Protein AF-A0A834B3U3-F1 (afdb_monomer_lite)

Radius of gyration: 19.27 Å; chains: 1; bounding box: 48×58×44 Å

pLDDT: mean 83.81, std 16.9, range [41.19, 97.19]

InterPro domains:
  IPR007671 Selenoprotein P, N-terminal [PF04592] (1-107)
  IPR037941 Selenoprotein P [PTHR10105] (2-107)

Structure (mmCIF, N/CA/C/O backbone):
data_AF-A0A834B3U3-F1
#
_entry.id   AF-A0A834B3U3-F1
#
loop_
_atom_site.group_PDB
_atom_site.id
_atom_site.type_symbol
_atom_site.label_atom_id
_atom_site.label_alt_id
_atom_site.label_comp_id
_atom_site.label_asym_id
_atom_site.label_entity_id
_atom_site.label_seq_id
_atom_site.pdbx_PDB_ins_code
_atom_site.Cartn_x
_atom_site.Cartn_y
_atom_site.Cartn_z
_atom_site.occupancy
_atom_site.B_iso_or_equiv
_atom_site.auth_seq_id
_atom_site.auth_comp_id
_atom_site.auth_asym_id
_atom_site.auth_atom_id
_atom_site.pdbx_PDB_model_num
ATOM 1 N N . MET A 1 1 ? 8.770 10.170 1.870 1.00 62.50 1 MET A N 1
ATOM 2 C CA . MET A 1 1 ? 8.503 8.974 1.032 1.00 62.50 1 MET A CA 1
ATOM 3 C C . MET A 1 1 ? 7.339 8.248 1.679 1.00 62.50 1 MET A C 1
ATOM 5 O O . MET A 1 1 ? 7.385 8.120 2.890 1.00 62.50 1 MET A O 1
ATOM 9 N N . GLN A 1 2 ? 6.315 7.813 0.942 1.00 81.75 2 GLN A N 1
ATOM 10 C CA . GLN A 1 2 ? 5.124 7.214 1.569 1.00 81.75 2 GLN A CA 1
ATOM 11 C C . GLN A 1 2 ? 5.405 5.884 2.281 1.00 81.75 2 GLN A C 1
ATOM 13 O O . GLN A 1 2 ? 4.831 5.627 3.329 1.00 81.75 2 GLN A O 1
ATOM 18 N N . ALA A 1 3 ? 6.353 5.094 1.766 1.00 80.94 3 ALA A N 1
ATOM 19 C CA . ALA A 1 3 ? 6.735 3.790 2.315 1.00 80.94 3 ALA A CA 1
ATOM 20 C C . ALA A 1 3 ? 7.013 3.788 3.833 1.00 80.94 3 ALA A C 1
ATOM 22 O O . ALA A 1 3 ? 6.624 2.845 4.511 1.00 80.94 3 ALA A O 1
ATOM 23 N N . SER A 1 4 ? 7.627 4.849 4.373 1.00 84.50 4 SER A N 1
ATOM 24 C CA . SER A 1 4 ? 7.912 4.953 5.812 1.00 84.50 4 SER A CA 1
ATOM 25 C C . SER A 1 4 ? 6.673 5.268 6.651 1.00 84.50 4 SER A C 1
ATOM 27 O O . SER A 1 4 ? 6.589 4.835 7.789 1.00 84.50 4 SER A O 1
ATOM 29 N N . SER A 1 5 ? 5.703 5.992 6.089 1.00 91.62 5 SER A N 1
ATOM 30 C CA . SER A 1 5 ? 4.458 6.365 6.778 1.00 91.62 5 SER A CA 1
ATOM 31 C C . SER A 1 5 ? 3.419 5.241 6.793 1.00 91.62 5 SER A C 1
ATOM 33 O O . SER A 1 5 ? 2.389 5.364 7.450 1.00 91.62 5 SER A O 1
ATOM 35 N N . LEU A 1 6 ? 3.659 4.149 6.060 1.00 93.50 6 LEU A N 1
ATOM 36 C CA . LEU A 1 6 ? 2.742 3.012 6.018 1.00 93.50 6 LEU A CA 1
ATOM 37 C C . LEU A 1 6 ? 2.701 2.266 7.359 1.00 93.50 6 LEU A C 1
ATOM 39 O O . LEU A 1 6 ? 1.638 1.808 7.771 1.00 93.50 6 LEU A O 1
ATOM 43 N N . GLU A 1 7 ? 3.833 2.201 8.063 1.00 94.00 7 GLU A N 1
ATOM 44 C CA . GLU A 1 7 ? 3.882 1.619 9.407 1.00 94.00 7 GLU A CA 1
ATOM 45 C C . GLU A 1 7 ? 3.104 2.464 10.415 1.00 94.00 7 GLU A C 1
ATOM 47 O O . GLU A 1 7 ? 2.357 1.917 11.223 1.00 94.00 7 GLU A O 1
ATOM 52 N N . ASP A 1 8 ? 3.211 3.793 10.327 1.00 94.44 8 ASP A N 1
ATOM 53 C CA . ASP A 1 8 ? 2.443 4.701 11.184 1.00 94.44 8 ASP A CA 1
ATOM 54 C C . ASP A 1 8 ? 0.934 4.464 11.014 1.00 94.44 8 ASP A C 1
ATOM 56 O O . ASP A 1 8 ? 0.199 4.397 12.001 1.00 94.44 8 ASP A O 1
ATOM 60 N N . LEU A 1 9 ? 0.474 4.276 9.768 1.00 95.69 9 LEU A N 1
ATOM 61 C CA . LEU A 1 9 ? -0.918 3.935 9.468 1.00 95.69 9 LEU A CA 1
ATOM 62 C C . LEU A 1 9 ? -1.311 2.564 10.043 1.00 95.69 9 LEU A C 1
ATOM 64 O O . LEU A 1 9 ? -2.369 2.457 10.663 1.00 95.69 9 LEU A O 1
ATOM 68 N N . ARG A 1 10 ? -0.472 1.533 9.868 1.00 95.62 10 ARG A N 1
ATOM 69 C CA . ARG A 1 10 ? -0.715 0.183 10.408 1.00 95.62 10 ARG A CA 1
ATOM 70 C C . ARG A 1 10 ? -0.876 0.217 11.928 1.00 95.62 10 ARG A C 1
ATOM 72 O O . ARG A 1 10 ? -1.883 -0.253 12.451 1.00 95.62 10 ARG A O 1
ATOM 79 N N . VAL A 1 11 ? 0.090 0.817 12.625 1.00 95.44 11 VAL A N 1
ATOM 80 C CA . VAL A 1 11 ? 0.093 0.934 14.092 1.00 95.44 11 VAL A CA 1
ATOM 81 C C . VAL A 1 11 ? -1.099 1.753 14.581 1.00 95.44 11 VAL A C 1
ATOM 83 O O . VAL A 1 11 ? -1.689 1.431 15.612 1.00 95.44 11 VAL A O 1
ATOM 86 N N . LYS A 1 12 ? -1.469 2.817 13.860 1.00 96.12 12 LYS A N 1
ATOM 87 C CA . LYS A 1 12 ? -2.651 3.620 14.187 1.00 96.12 12 LYS A CA 1
ATOM 88 C C . LYS A 1 12 ? -3.935 2.791 14.106 1.00 96.12 12 LYS A C 1
ATOM 90 O O . LYS A 1 12 ? -4.699 2.789 15.065 1.00 96.12 12 LYS A O 1
ATOM 95 N N . LEU A 1 13 ? -4.153 2.082 12.999 1.00 96.56 13 LEU A N 1
ATOM 96 C CA . LEU A 1 13 ? -5.343 1.250 12.797 1.00 96.56 13 LEU A CA 1
ATOM 97 C C . LEU A 1 13 ? -5.443 0.136 13.849 1.00 96.56 13 LEU A C 1
ATOM 99 O O . LEU A 1 13 ? -6.508 -0.060 14.432 1.00 96.56 13 LEU A O 1
ATOM 103 N N . GLU A 1 14 ? -4.325 -0.518 14.164 1.00 95.62 14 GLU A N 1
ATOM 104 C CA . GLU A 1 14 ? -4.255 -1.554 15.199 1.00 95.62 14 GLU A CA 1
ATOM 105 C C . GLU A 1 14 ? -4.653 -1.012 16.584 1.00 95.62 14 GLU A C 1
ATOM 107 O O . GLU A 1 14 ? -5.481 -1.612 17.272 1.00 95.62 14 GLU A O 1
ATOM 112 N N . LYS A 1 15 ? -4.152 0.172 16.967 1.00 96.62 15 LYS A N 1
ATOM 113 C CA . LYS A 1 15 ? -4.526 0.851 18.226 1.00 96.62 15 LYS A CA 1
ATOM 114 C C . LYS A 1 15 ? -6.003 1.236 18.298 1.00 96.62 15 LYS A C 1
ATOM 116 O O . LYS A 1 15 ? -6.555 1.322 19.390 1.00 96.62 15 LYS A O 1
ATOM 121 N N . GLU A 1 16 ? -6.629 1.488 17.155 1.00 96.31 16 GLU A N 1
ATOM 122 C CA . GLU A 1 16 ? -8.049 1.829 17.049 1.00 96.31 16 GLU A CA 1
ATOM 123 C C . GLU A 1 16 ? -8.961 0.589 16.957 1.00 96.31 16 GLU A C 1
ATOM 125 O O . GLU A 1 16 ? -10.176 0.732 16.832 1.00 96.31 16 GLU A O 1
ATOM 130 N N . GLY A 1 17 ? -8.403 -0.625 17.042 1.00 95.31 17 GLY A N 1
ATOM 131 C CA . GLY A 1 17 ? -9.159 -1.883 17.031 1.00 95.31 17 GLY A CA 1
ATOM 132 C C . GLY A 1 17 ? -9.387 -2.485 15.641 1.00 95.31 17 GLY A C 1
ATOM 133 O O . GLY A 1 17 ? -10.064 -3.508 15.522 1.00 95.31 17 GLY A O 1
ATOM 134 N N . PHE A 1 18 ? -8.802 -1.905 14.589 1.00 94.19 18 PHE A N 1
ATOM 135 C CA . PHE A 1 18 ? -8.798 -2.471 13.238 1.00 94.19 18 PHE A CA 1
ATOM 136 C C . PHE A 1 18 ? -7.665 -3.499 13.112 1.00 94.19 18 PHE A C 1
ATOM 138 O O . PHE A 1 18 ? -6.603 -3.231 12.551 1.00 94.19 18 PHE A O 1
ATOM 145 N N . ALA A 1 19 ? -7.881 -4.676 13.698 1.00 91.19 19 ALA A N 1
ATOM 146 C CA . ALA A 1 19 ? -6.922 -5.778 13.696 1.00 91.19 19 ALA A CA 1
ATOM 147 C C . ALA A 1 19 ? -7.029 -6.643 12.424 1.00 91.19 19 ALA A C 1
ATOM 149 O O . ALA A 1 19 ? -7.972 -6.524 11.649 1.00 91.19 19 ALA A O 1
ATOM 150 N N . ASN A 1 20 ? -6.076 -7.558 12.222 1.00 91.94 20 ASN A N 1
ATOM 151 C CA . ASN A 1 20 ? -6.082 -8.545 11.127 1.00 91.94 20 ASN A CA 1
ATOM 152 C C . ASN A 1 20 ? -6.083 -7.955 9.703 1.00 91.94 20 ASN A C 1
ATOM 154 O O . ASN A 1 20 ? -6.503 -8.615 8.752 1.00 91.94 20 ASN A O 1
ATOM 158 N N . ILE A 1 21 ? -5.586 -6.730 9.534 1.00 95.06 21 ILE A N 1
ATOM 159 C CA . ILE A 1 21 ? -5.351 -6.140 8.215 1.00 95.06 21 ILE A CA 1
ATOM 160 C C . ILE A 1 21 ? -3.963 -6.566 7.734 1.00 95.06 21 ILE A C 1
ATOM 162 O O . ILE A 1 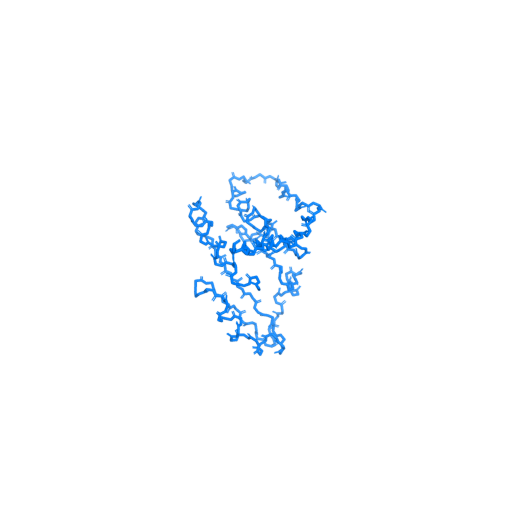21 ? -2.965 -6.367 8.425 1.00 95.06 21 ILE A O 1
ATOM 166 N N . SER A 1 22 ? -3.903 -7.148 6.536 1.00 95.69 22 SER A N 1
ATOM 167 C CA . SER A 1 22 ? -2.644 -7.522 5.886 1.00 95.69 22 SER A CA 1
ATOM 168 C C . SER A 1 22 ? -2.190 -6.424 4.929 1.00 95.69 22 SER A C 1
ATOM 170 O O . SER A 1 22 ? -2.990 -5.889 4.164 1.00 95.69 22 SER A O 1
ATOM 172 N N . TYR A 1 23 ? -0.896 -6.113 4.949 1.00 96.44 23 TYR A N 1
ATOM 173 C CA . TYR A 1 23 ? -0.283 -5.097 4.095 1.00 96.44 23 TYR A CA 1
ATOM 174 C C . TYR A 1 23 ? 0.771 -5.750 3.210 1.00 96.44 23 TYR A C 1
ATOM 176 O O . TYR A 1 23 ? 1.492 -6.637 3.656 1.00 96.44 23 TYR A O 1
ATOM 184 N N . VAL A 1 24 ? 0.894 -5.293 1.967 1.00 96.38 24 VAL A N 1
ATOM 185 C CA . VAL A 1 24 ? 1.979 -5.695 1.069 1.00 96.38 24 VAL A CA 1
ATOM 186 C C . VAL A 1 24 ? 2.384 -4.516 0.198 1.00 96.38 24 VAL A C 1
ATOM 188 O O . VAL A 1 24 ? 1.538 -3.792 -0.324 1.00 96.38 24 VAL A O 1
ATOM 191 N N . VAL A 1 25 ? 3.690 -4.315 0.042 1.00 96.56 25 VAL A N 1
ATOM 192 C CA . VAL A 1 25 ? 4.245 -3.345 -0.907 1.00 96.56 25 VAL A CA 1
ATOM 193 C C . VAL A 1 25 ? 4.740 -4.106 -2.126 1.00 96.56 25 VAL A C 1
ATOM 195 O O . VAL A 1 25 ? 5.635 -4.936 -2.006 1.00 96.56 25 VAL A O 1
ATOM 198 N N . VAL A 1 26 ? 4.197 -3.814 -3.306 1.00 96.56 26 VAL A N 1
ATOM 199 C CA . VAL A 1 26 ? 4.608 -4.464 -4.558 1.00 96.56 26 VAL A CA 1
ATOM 200 C C . VAL A 1 26 ? 5.615 -3.579 -5.294 1.00 96.56 26 VAL A C 1
ATOM 202 O O . VAL A 1 26 ? 5.289 -2.495 -5.766 1.00 96.56 26 VAL A O 1
ATOM 205 N N . ASN A 1 27 ? 6.865 -4.015 -5.419 1.00 96.69 27 ASN A N 1
ATOM 206 C CA . ASN A 1 27 ? 7.848 -3.317 -6.242 1.00 96.69 27 ASN A CA 1
ATOM 207 C C . ASN A 1 27 ? 7.693 -3.731 -7.713 1.00 96.69 27 ASN A C 1
ATOM 209 O O . ASN A 1 27 ? 7.503 -4.908 -8.025 1.00 96.69 27 ASN A O 1
ATOM 213 N N . HIS A 1 28 ? 7.764 -2.761 -8.627 1.00 96.31 28 HIS A N 1
ATOM 214 C CA . HIS A 1 28 ? 7.611 -3.006 -10.067 1.00 96.31 28 HIS A CA 1
ATOM 215 C C . HIS A 1 28 ? 8.764 -3.868 -10.619 1.00 96.31 28 HIS A C 1
ATOM 217 O O . HIS A 1 28 ? 9.878 -3.846 -10.080 1.00 96.31 28 HIS A O 1
ATOM 223 N N . GLN A 1 29 ? 8.494 -4.631 -11.683 1.00 95.81 29 GLN A N 1
ATOM 224 C CA . GLN A 1 29 ? 9.448 -5.574 -12.285 1.00 95.81 29 GLN A CA 1
ATOM 225 C C . GLN A 1 29 ? 10.571 -4.921 -13.100 1.00 95.81 29 GLN A C 1
ATOM 227 O O . GLN A 1 29 ? 11.570 -5.568 -13.403 1.00 95.81 29 GLN A O 1
ATOM 232 N N . GLY A 1 30 ? 10.440 -3.641 -13.450 1.00 95.25 30 GLY A N 1
ATOM 233 C CA . GLY A 1 30 ? 11.403 -2.940 -14.292 1.00 95.25 30 GLY A CA 1
ATOM 234 C C . GLY A 1 30 ? 12.779 -2.749 -13.627 1.00 95.25 30 GLY A C 1
ATOM 235 O O . GLY A 1 30 ? 12.857 -2.553 -12.404 1.00 95.25 30 GLY A O 1
ATOM 236 N N . PRO A 1 31 ? 13.877 -2.694 -14.410 1.00 95.44 31 PRO A N 1
ATOM 237 C CA . PRO A 1 31 ? 15.235 -2.492 -13.889 1.00 95.44 31 PRO A CA 1
ATOM 238 C C . PRO A 1 31 ? 15.409 -1.277 -12.949 1.00 95.44 31 PRO A C 1
ATOM 240 O O . PRO A 1 31 ? 16.080 -1.403 -11.913 1.00 95.44 31 PRO A O 1
ATOM 243 N N . PRO A 1 32 ? 14.779 -0.107 -13.207 1.00 94.31 32 PRO A N 1
ATOM 244 C CA . PRO A 1 32 ? 14.874 1.044 -12.303 1.00 94.31 32 PRO A CA 1
ATOM 245 C C . PRO A 1 32 ? 14.280 0.795 -10.910 1.00 94.31 32 PRO A C 1
ATOM 247 O O . PRO A 1 32 ? 14.721 1.403 -9.935 1.00 94.31 32 PRO A O 1
ATOM 250 N N . SER A 1 33 ? 13.275 -0.074 -10.814 1.00 94.56 33 SER A N 1
ATOM 251 C CA . SER A 1 33 ? 12.591 -0.410 -9.563 1.00 94.56 33 SER A CA 1
ATOM 252 C C . SER A 1 33 ? 13.348 -1.499 -8.808 1.00 94.56 33 SER A C 1
ATOM 254 O O . SER A 1 33 ? 13.604 -1.348 -7.610 1.00 94.56 33 SER A O 1
ATOM 256 N N . ARG A 1 34 ? 13.809 -2.539 -9.517 1.00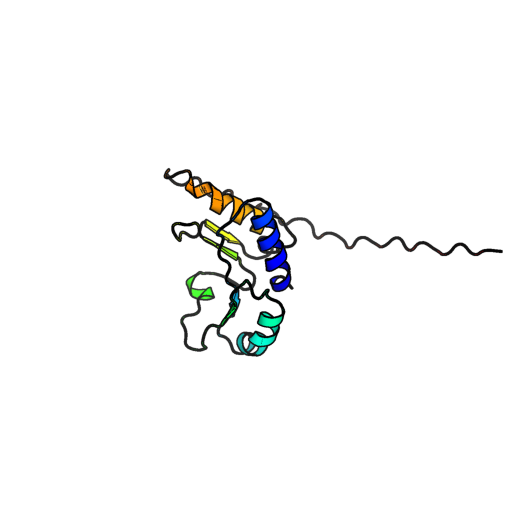 95.75 34 ARG A N 1
ATOM 257 C CA . ARG A 1 34 ? 14.629 -3.633 -8.963 1.00 95.75 34 ARG A CA 1
ATOM 258 C C . ARG A 1 34 ? 15.938 -3.132 -8.357 1.00 95.75 34 ARG A C 1
ATOM 260 O O . ARG A 1 34 ? 16.261 -3.470 -7.221 1.00 95.75 34 ARG A O 1
ATOM 267 N N . SER A 1 35 ? 16.649 -2.243 -9.054 1.00 96.44 35 SER A N 1
ATOM 268 C CA . SER A 1 35 ? 17.894 -1.635 -8.545 1.00 96.44 35 SER A CA 1
ATOM 269 C C . SER A 1 35 ? 17.708 -0.836 -7.244 1.00 96.44 35 SER A C 1
ATOM 271 O O . SER A 1 35 ? 18.656 -0.666 -6.478 1.00 96.44 35 SER A O 1
ATOM 273 N N . LYS A 1 36 ? 16.482 -0.383 -6.944 1.00 95.25 36 LYS A N 1
ATOM 274 C CA . LYS A 1 36 ? 16.135 0.363 -5.722 1.00 95.25 36 LYS A CA 1
ATOM 275 C C . LYS A 1 36 ? 15.518 -0.508 -4.628 1.00 95.25 36 LYS A C 1
ATOM 277 O O . LYS A 1 36 ? 15.232 0.018 -3.552 1.00 95.25 36 LYS A O 1
ATOM 282 N N . TYR A 1 37 ? 15.352 -1.814 -4.846 1.00 95.75 37 TYR A N 1
ATOM 283 C CA . TYR A 1 37 ? 14.691 -2.721 -3.901 1.00 95.75 37 TYR A CA 1
ATOM 284 C C . TYR A 1 37 ? 15.284 -2.651 -2.489 1.00 95.75 37 TYR A C 1
ATOM 286 O O . TYR A 1 37 ? 14.552 -2.488 -1.517 1.00 95.75 37 TYR A O 1
ATOM 294 N N . VAL A 1 38 ? 16.615 -2.672 -2.363 1.00 95.56 38 VAL A N 1
ATOM 295 C CA . VAL A 1 38 ? 17.293 -2.583 -1.057 1.00 95.56 38 VAL A CA 1
ATOM 296 C C . VAL A 1 38 ? 16.956 -1.273 -0.338 1.00 95.56 38 VAL A C 1
ATOM 298 O O . VAL A 1 38 ? 16.746 -1.260 0.873 1.00 95.56 38 VAL A O 1
ATOM 301 N N . GLN A 1 39 ? 16.877 -0.161 -1.072 1.00 94.69 39 GLN A N 1
ATOM 302 C CA . GLN A 1 39 ? 16.517 1.139 -0.500 1.00 94.69 39 GLN A CA 1
ATOM 303 C C . GLN A 1 39 ? 15.038 1.203 -0.111 1.00 94.69 39 GLN A C 1
ATOM 305 O O . GLN A 1 39 ? 14.710 1.822 0.900 1.00 94.69 39 GLN A O 1
ATOM 310 N N . LEU A 1 40 ? 14.157 0.581 -0.899 1.00 94.56 40 LEU A N 1
ATOM 311 C CA . LEU A 1 40 ? 12.737 0.456 -0.580 1.00 94.56 40 LEU A CA 1
ATOM 312 C C . LEU A 1 40 ? 12.549 -0.374 0.693 1.00 94.56 40 LEU A C 1
ATOM 314 O O . LEU A 1 40 ? 11.916 0.102 1.630 1.00 94.56 40 LEU A O 1
ATOM 318 N N . LYS A 1 41 ? 13.173 -1.554 0.767 1.00 94.88 41 LYS A N 1
ATOM 319 C CA . LYS A 1 41 ? 13.089 -2.458 1.919 1.00 94.88 41 LYS A CA 1
ATOM 320 C C . LYS A 1 41 ? 13.581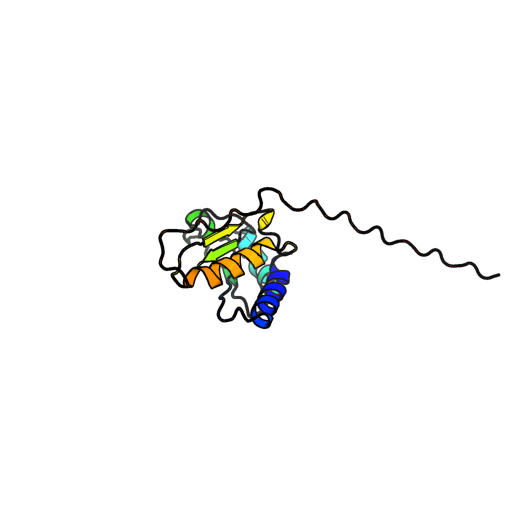 -1.804 3.212 1.00 94.88 41 LYS A C 1
ATOM 322 O O . LYS A 1 41 ? 12.947 -1.970 4.237 1.00 94.88 41 LYS A O 1
ATOM 327 N N . LYS A 1 42 ? 14.641 -0.987 3.160 1.00 94.31 42 LYS A N 1
ATOM 328 C CA . LYS A 1 42 ? 15.121 -0.205 4.321 1.00 94.31 42 LYS A CA 1
ATOM 329 C C . LYS A 1 42 ? 14.143 0.875 4.807 1.00 94.31 42 LYS A C 1
ATOM 331 O O . LYS A 1 42 ? 14.309 1.376 5.912 1.00 94.31 42 LYS A O 1
ATOM 336 N N . LYS A 1 43 ? 13.196 1.304 3.967 1.00 93.25 43 LYS A N 1
ATOM 337 C CA . LYS A 1 43 ? 12.206 2.345 4.298 1.00 93.25 43 LYS A CA 1
ATOM 338 C C . LYS A 1 43 ? 10.865 1.775 4.744 1.00 93.25 43 LYS A C 1
ATOM 340 O O . LYS A 1 43 ? 10.065 2.533 5.280 1.00 93.25 43 LYS A O 1
ATOM 345 N N . VAL A 1 44 ? 10.610 0.502 4.469 1.00 94.56 44 VAL A N 1
ATOM 346 C CA . VAL A 1 44 ? 9.397 -0.207 4.875 1.00 94.56 44 VAL A CA 1
ATOM 347 C C . VAL A 1 44 ? 9.697 -0.942 6.182 1.00 94.56 44 VAL A C 1
ATOM 349 O O . VAL A 1 44 ? 10.799 -1.452 6.364 1.00 94.56 44 VAL A O 1
ATOM 352 N N . SER A 1 45 ? 8.735 -0.959 7.103 1.00 93.50 45 SER A N 1
ATOM 353 C CA . SER A 1 45 ? 8.846 -1.718 8.355 1.00 93.50 45 SER A CA 1
ATOM 354 C C . SER A 1 45 ? 8.979 -3.218 8.084 1.00 93.50 45 SER A C 1
ATOM 356 O O . SER A 1 45 ? 8.397 -3.728 7.129 1.00 93.50 45 SER A O 1
ATOM 358 N N . GLU A 1 46 ? 9.688 -3.945 8.948 1.00 92.75 46 GLU A N 1
ATOM 359 C CA . GLU A 1 46 ? 9.833 -5.406 8.846 1.00 92.75 46 GLU A CA 1
ATOM 360 C C . GLU A 1 46 ? 8.490 -6.147 8.959 1.00 92.75 46 GLU A C 1
ATOM 362 O O . GLU A 1 46 ? 8.354 -7.256 8.447 1.00 92.75 46 GLU A O 1
ATOM 367 N N . HIS A 1 47 ? 7.475 -5.509 9.554 1.00 92.50 47 HIS A N 1
ATOM 368 C CA . HIS A 1 47 ? 6.108 -6.030 9.645 1.00 92.50 47 HIS A CA 1
ATOM 369 C C . HIS A 1 47 ? 5.342 -5.996 8.316 1.00 92.50 47 HIS A C 1
ATOM 371 O O . HIS A 1 47 ? 4.252 -6.561 8.226 1.00 92.50 47 HIS A O 1
ATOM 377 N N . ILE A 1 48 ? 5.871 -5.315 7.294 1.00 95.81 48 ILE A N 1
ATOM 378 C CA . ILE A 1 48 ? 5.207 -5.158 6.003 1.00 95.81 48 ILE A CA 1
ATOM 379 C C . ILE A 1 48 ? 6.062 -5.824 4.919 1.00 95.81 48 ILE A C 1
ATOM 381 O O . ILE A 1 48 ? 7.137 -5.319 4.579 1.00 95.81 48 ILE A O 1
ATOM 385 N N . PRO A 1 49 ? 5.604 -6.942 4.330 1.00 96.44 49 PRO A N 1
ATOM 386 C CA . PRO A 1 49 ? 6.331 -7.593 3.256 1.00 96.44 49 PRO A CA 1
ATOM 387 C C . PRO A 1 49 ? 6.457 -6.675 2.035 1.00 96.44 49 PRO A C 1
ATOM 389 O O . PRO A 1 49 ? 5.495 -6.049 1.583 1.00 96.44 49 PRO A O 1
ATOM 392 N N . VAL A 1 50 ? 7.664 -6.644 1.470 1.00 96.94 50 VAL A N 1
ATOM 393 C CA . VAL A 1 50 ? 7.954 -5.998 0.188 1.00 96.94 50 VAL A CA 1
ATOM 394 C C . VAL A 1 50 ? 8.136 -7.088 -0.857 1.00 96.94 50 VAL A C 1
ATOM 396 O O . VAL A 1 50 ? 9.140 -7.799 -0.860 1.00 96.94 50 VAL A O 1
ATOM 399 N N . TYR A 1 51 ? 7.159 -7.220 -1.743 1.00 96.31 51 TYR A N 1
ATOM 400 C CA . TYR A 1 51 ? 7.172 -8.175 -2.836 1.00 96.31 51 TYR A CA 1
ATOM 401 C C . TYR A 1 51 ? 7.888 -7.585 -4.053 1.00 96.31 51 TYR A C 1
ATOM 403 O O . TYR A 1 51 ? 7.430 -6.603 -4.633 1.00 96.31 51 TYR A O 1
ATOM 411 N N . GLN A 1 52 ? 9.018 -8.168 -4.447 1.00 97.19 52 GLN A N 1
ATOM 412 C CA . GLN A 1 52 ? 9.721 -7.802 -5.674 1.00 97.19 52 GLN A CA 1
ATOM 413 C C . GLN A 1 52 ? 9.237 -8.678 -6.829 1.00 97.19 52 GLN A C 1
ATOM 415 O O . GLN A 1 52 ? 9.460 -9.882 -6.808 1.00 97.19 52 GLN A O 1
ATOM 420 N N . GLN A 1 53 ? 8.639 -8.072 -7.855 1.00 96.81 53 GLN A N 1
ATOM 421 C CA . GLN A 1 53 ? 8.296 -8.793 -9.082 1.00 96.81 53 GLN A CA 1
ATOM 422 C C . GLN A 1 53 ? 9.550 -9.133 -9.899 1.00 96.81 53 GLN A C 1
ATOM 424 O O . GLN A 1 53 ? 10.478 -8.312 -9.996 1.00 96.81 53 GLN A O 1
ATOM 429 N N . GLU A 1 54 ? 9.563 -10.324 -10.498 1.00 95.19 54 GLU A N 1
ATOM 430 C CA . GLU A 1 54 ? 10.606 -10.747 -11.436 1.00 95.19 54 GLU A CA 1
ATOM 431 C C . GLU A 1 54 ? 10.417 -10.130 -12.823 1.00 95.19 54 GLU A C 1
ATOM 433 O O . GLU A 1 54 ? 9.301 -9.842 -13.234 1.00 95.19 54 GLU A O 1
ATOM 438 N N . GLU A 1 55 ? 11.516 -9.923 -13.552 1.00 92.12 55 GLU A N 1
ATOM 439 C CA . GLU A 1 55 ? 11.535 -9.174 -14.822 1.00 92.12 55 GLU A CA 1
ATOM 440 C C . GLU A 1 55 ? 10.560 -9.726 -15.879 1.00 92.12 55 GLU A C 1
ATOM 442 O O . GLU A 1 55 ? 9.911 -8.955 -16.584 1.00 92.12 55 GLU A O 1
ATOM 447 N N . ASN A 1 56 ? 10.399 -11.052 -15.919 1.00 91.69 56 ASN A N 1
ATOM 448 C CA . ASN A 1 56 ? 9.540 -11.764 -16.871 1.00 91.69 56 ASN A CA 1
ATOM 449 C C . ASN A 1 56 ? 8.181 -12.177 -16.283 1.00 91.69 56 ASN A C 1
ATOM 451 O O . ASN A 1 56 ? 7.448 -12.950 -16.902 1.00 91.69 56 ASN A O 1
ATOM 455 N N . GLN A 1 57 ? 7.853 -11.724 -15.074 1.00 93.50 57 GLN A N 1
ATOM 456 C CA . GLN A 1 57 ? 6.555 -11.993 -14.473 1.00 93.50 57 GLN A CA 1
ATOM 457 C C . GLN A 1 57 ? 5.464 -11.146 -15.149 1.00 93.50 57 GLN A C 1
ATOM 459 O O . GLN A 1 57 ? 5.735 -10.107 -15.753 1.00 93.50 57 GLN A O 1
ATOM 464 N N . THR A 1 58 ? 4.210 -11.588 -15.051 1.00 93.94 58 THR A N 1
ATOM 465 C CA . THR A 1 58 ? 3.058 -10.729 -15.336 1.00 93.94 58 THR A CA 1
ATOM 466 C C . THR A 1 58 ? 3.076 -9.520 -14.405 1.00 93.94 58 THR A C 1
ATOM 468 O O . THR A 1 58 ? 3.042 -9.690 -13.185 1.00 93.94 58 THR A O 1
ATOM 471 N N . ASP A 1 59 ? 3.080 -8.318 -14.986 1.00 94.44 59 ASP A N 1
ATOM 472 C CA . ASP A 1 59 ? 3.088 -7.072 -14.224 1.00 94.44 59 ASP A CA 1
ATOM 473 C C . ASP A 1 59 ? 1.769 -6.893 -13.471 1.00 94.44 59 ASP A C 1
ATOM 475 O O . ASP A 1 59 ? 0.725 -6.579 -14.053 1.00 94.44 59 ASP A O 1
ATOM 479 N N . VAL A 1 60 ? 1.838 -7.074 -12.154 1.00 93.94 60 VAL A N 1
ATOM 480 C CA . VAL A 1 60 ? 0.725 -6.924 -11.213 1.00 93.94 60 VAL A CA 1
ATOM 481 C C . VAL A 1 60 ? 0.086 -5.542 -11.333 1.00 93.94 60 VAL A C 1
ATOM 483 O O . VAL A 1 60 ? -1.134 -5.430 -11.232 1.00 93.94 60 VAL A O 1
ATOM 486 N N . TRP A 1 61 ? 0.874 -4.493 -11.584 1.00 94.94 61 TRP A N 1
ATOM 487 C CA . TRP A 1 61 ? 0.341 -3.136 -11.690 1.00 94.94 61 TRP A CA 1
ATOM 488 C C . TRP A 1 61 ? -0.520 -2.974 -12.940 1.00 94.94 61 TRP A C 1
ATOM 490 O O . TRP A 1 61 ? -1.644 -2.488 -12.850 1.00 94.94 61 TRP A O 1
ATOM 500 N N . THR A 1 62 ? -0.050 -3.481 -14.079 1.00 93.94 62 THR A N 1
ATOM 501 C CA . THR A 1 62 ? -0.833 -3.498 -15.320 1.00 93.94 62 THR A CA 1
ATOM 502 C C . THR A 1 62 ? -2.087 -4.370 -15.184 1.00 93.94 62 THR A C 1
ATOM 504 O O . THR A 1 62 ? -3.172 -3.941 -15.573 1.00 93.94 62 THR A O 1
ATOM 507 N N . LEU A 1 63 ? -1.960 -5.563 -14.590 1.00 94.56 63 LEU A N 1
ATOM 508 C CA . LEU A 1 63 ? -3.071 -6.504 -14.395 1.00 94.56 63 LEU A CA 1
ATOM 509 C C . LEU A 1 63 ? -4.202 -5.914 -13.541 1.00 94.56 63 LEU A C 1
ATOM 511 O O . LEU A 1 63 ? -5.375 -6.151 -13.816 1.00 94.56 63 LEU A O 1
ATOM 515 N N . LEU A 1 64 ? -3.848 -5.160 -12.502 1.00 93.75 64 LEU A N 1
ATOM 516 C CA . LEU A 1 64 ? -4.802 -4.566 -11.566 1.00 93.75 64 LEU A CA 1
ATOM 517 C C . LEU A 1 64 ? -5.185 -3.127 -11.935 1.00 93.75 64 LEU A C 1
ATOM 519 O O . LEU A 1 64 ? -5.821 -2.448 -11.131 1.00 93.75 64 LEU A O 1
ATOM 523 N N . HIS A 1 65 ? -4.794 -2.655 -13.126 1.00 93.56 65 HIS A N 1
ATOM 524 C CA . HIS A 1 65 ? -4.984 -1.273 -13.579 1.00 93.56 65 HIS A CA 1
ATOM 525 C C . HIS A 1 65 ? -4.461 -0.217 -12.585 1.00 93.56 65 HIS A C 1
ATOM 527 O O . HIS A 1 65 ? -4.995 0.888 -12.503 1.00 93.56 65 HIS A O 1
ATOM 533 N N . GLY A 1 66 ? -3.420 -0.556 -11.824 1.00 94.00 66 GLY A N 1
ATOM 534 C CA . GLY A 1 66 ? -2.800 0.309 -10.829 1.00 94.00 66 GLY A CA 1
ATOM 535 C C . GLY A 1 66 ? -1.597 1.080 -11.370 1.00 94.00 66 GLY A C 1
ATOM 536 O O . GLY A 1 66 ? -0.961 0.699 -12.354 1.00 94.00 66 GLY A O 1
ATOM 537 N N . SER A 1 67 ? -1.260 2.163 -10.680 1.00 93.88 67 SER A N 1
ATOM 538 C CA . SER A 1 67 ? -0.084 2.993 -10.924 1.00 93.88 67 SER A CA 1
ATOM 539 C C . SER A 1 67 ? 0.820 3.070 -9.689 1.00 93.88 67 SER A C 1
ATOM 541 O O . SER A 1 67 ? 0.510 2.577 -8.602 1.00 93.88 67 SER A O 1
ATOM 543 N N . LYS A 1 68 ? 1.986 3.698 -9.853 1.00 91.44 68 LYS A N 1
ATOM 544 C CA . LYS A 1 68 ? 2.919 3.949 -8.752 1.00 91.44 68 LYS A CA 1
ATOM 545 C C . LYS A 1 68 ? 2.243 4.800 -7.673 1.00 91.44 68 LYS A C 1
ATOM 547 O O . LYS A 1 68 ? 1.672 5.840 -7.975 1.00 91.44 68 LYS A O 1
ATOM 552 N N . ASP A 1 69 ? 2.456 4.408 -6.417 1.00 92.38 69 ASP A N 1
ATOM 553 C CA . ASP A 1 69 ? 1.880 5.039 -5.224 1.00 92.38 69 ASP A CA 1
ATOM 554 C C . ASP A 1 69 ? 0.355 4.861 -5.100 1.00 92.38 69 ASP A C 1
ATOM 556 O O . ASP A 1 69 ? -0.252 5.543 -4.280 1.00 92.38 69 ASP A O 1
ATOM 560 N N . ASP A 1 70 ? -0.271 3.957 -5.862 1.00 95.56 70 ASP A N 1
ATOM 561 C CA . ASP A 1 70 ? -1.683 3.619 -5.676 1.00 95.56 70 ASP A CA 1
ATOM 562 C C . ASP A 1 70 ? -1.888 2.658 -4.492 1.00 95.56 70 ASP A C 1
ATOM 564 O O . ASP A 1 70 ? -1.048 1.803 -4.199 1.00 95.56 70 ASP A O 1
ATOM 568 N N . PHE A 1 71 ? -3.051 2.756 -3.845 1.00 96.38 71 PHE A N 1
ATOM 569 C CA . PHE A 1 71 ? -3.543 1.768 -2.885 1.00 96.38 71 PHE A CA 1
ATOM 570 C C . PHE A 1 71 ? -4.698 0.983 -3.495 1.00 96.38 71 PHE A C 1
ATOM 572 O O . PHE A 1 71 ? -5.706 1.559 -3.906 1.00 96.38 71 PHE A O 1
ATOM 579 N N . LEU A 1 72 ? -4.558 -0.340 -3.497 1.00 96.38 72 LEU A N 1
ATOM 580 C CA . LEU A 1 72 ? -5.610 -1.290 -3.837 1.00 96.38 72 LEU A CA 1
ATOM 581 C C . LEU A 1 72 ? -6.061 -1.955 -2.536 1.00 96.38 72 LEU A C 1
ATOM 583 O O . LEU A 1 72 ? -5.295 -2.697 -1.920 1.00 96.38 72 LEU A O 1
ATOM 587 N N . ILE A 1 73 ? -7.269 -1.639 -2.081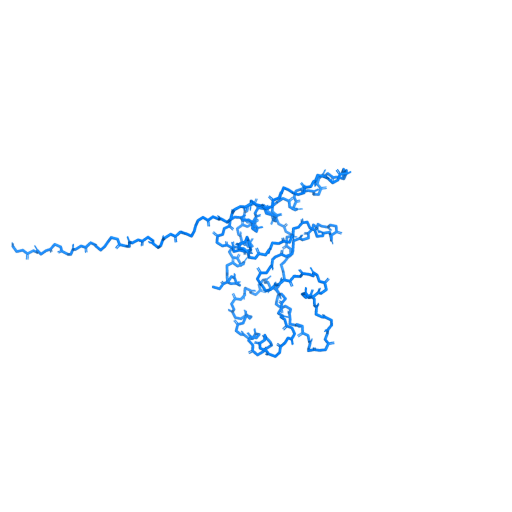 1.00 96.19 73 ILE A N 1
ATOM 588 C CA . ILE A 1 73 ? -7.800 -2.083 -0.789 1.00 96.19 73 ILE A CA 1
ATOM 589 C C . ILE A 1 73 ? -8.862 -3.142 -1.049 1.00 96.19 73 ILE A C 1
ATOM 591 O O . ILE A 1 73 ? -9.880 -2.869 -1.689 1.00 96.19 73 ILE A O 1
ATOM 595 N N . TYR A 1 74 ? -8.613 -4.337 -0.525 1.00 93.81 74 TYR A N 1
ATOM 596 C CA . TYR A 1 74 ? -9.491 -5.492 -0.649 1.00 93.81 74 TYR A CA 1
ATOM 597 C C . TYR A 1 74 ? -10.208 -5.766 0.675 1.00 93.81 74 TYR A C 1
ATOM 599 O O . TYR A 1 74 ? -9.637 -5.552 1.745 1.00 93.81 74 TYR A O 1
ATOM 607 N N . ASP A 1 75 ? -11.451 -6.240 0.606 1.00 92.06 75 ASP A N 1
ATOM 608 C CA . ASP A 1 75 ? -12.164 -6.755 1.779 1.00 92.06 75 ASP A CA 1
ATOM 609 C C . ASP A 1 75 ? -11.749 -8.200 2.118 1.00 92.06 75 ASP A C 1
ATOM 611 O O . ASP A 1 75 ? -10.956 -8.834 1.417 1.00 92.06 75 ASP A O 1
ATOM 615 N N . ARG A 1 76 ? -12.318 -8.758 3.194 1.00 89.25 76 ARG A N 1
ATOM 616 C CA . ARG A 1 76 ? -12.053 -10.141 3.635 1.00 89.25 76 ARG A CA 1
ATOM 617 C C . ARG A 1 76 ? -12.520 -11.211 2.636 1.00 89.25 76 ARG A C 1
ATOM 619 O O . ARG A 1 76 ? -12.048 -12.341 2.701 1.00 89.25 76 ARG A O 1
ATOM 626 N N . CYS A 1 77 ? -13.405 -10.866 1.700 1.00 88.44 77 CYS A N 1
ATOM 627 C CA . CYS A 1 77 ? -13.841 -11.746 0.613 1.00 88.44 77 CYS A CA 1
ATOM 628 C C . CYS A 1 77 ? -12.895 -11.691 -0.602 1.00 88.44 77 CYS A C 1
ATOM 630 O O . CYS A 1 77 ? -13.168 -12.346 -1.608 1.00 88.44 77 CYS A O 1
ATOM 632 N N . GLY A 1 78 ? -11.817 -10.899 -0.542 1.00 89.31 78 GLY A N 1
ATOM 633 C CA . GLY A 1 78 ? -10.874 -10.717 -1.644 1.00 89.31 78 GLY A CA 1
ATOM 634 C C . GLY A 1 78 ? -11.401 -9.816 -2.763 1.00 89.31 78 GLY A C 1
ATOM 635 O O . GLY A 1 78 ? -10.878 -9.855 -3.876 1.00 89.31 78 GLY A O 1
ATOM 636 N N . ARG A 1 79 ? -12.437 -9.006 -2.509 1.00 90.94 79 ARG A N 1
ATOM 637 C CA . ARG A 1 79 ? -12.997 -8.078 -3.504 1.00 90.94 79 ARG A CA 1
ATOM 638 C C . ARG A 1 79 ? -12.318 -6.721 -3.385 1.00 90.94 79 ARG A C 1
ATOM 640 O O . ARG A 1 79 ? -12.168 -6.208 -2.280 1.00 90.94 79 ARG A O 1
ATOM 647 N N . LEU A 1 80 ? -11.950 -6.119 -4.515 1.00 91.69 80 LEU A N 1
ATOM 648 C CA . LEU A 1 80 ? -11.414 -4.758 -4.548 1.00 91.69 80 LEU A CA 1
ATOM 649 C C . LEU A 1 80 ? -12.520 -3.760 -4.169 1.00 91.69 80 LEU A C 1
ATOM 651 O O . LEU A 1 80 ? -13.492 -3.607 -4.909 1.00 91.69 80 LEU A O 1
ATOM 655 N N . VAL A 1 81 ? -12.372 -3.088 -3.025 1.00 91.25 81 VAL A N 1
ATOM 656 C CA . VAL A 1 81 ? -13.331 -2.085 -2.525 1.00 91.25 81 VAL A CA 1
ATOM 657 C C . VAL A 1 81 ? -12.913 -0.682 -2.948 1.00 91.25 81 VAL A C 1
ATOM 659 O O . VAL A 1 81 ? -13.744 0.096 -3.414 1.00 91.25 81 VAL A O 1
ATOM 662 N N . TYR A 1 82 ? -11.620 -0.369 -2.821 1.00 93.69 82 TYR A N 1
ATOM 663 C CA . TYR A 1 82 ? -11.073 0.928 -3.208 1.00 93.69 82 TYR A CA 1
ATOM 664 C C . TYR A 1 82 ? -9.813 0.783 -4.049 1.00 93.69 82 TYR A C 1
ATOM 666 O O . TYR A 1 82 ? -8.915 0.006 -3.730 1.00 93.69 82 TYR A O 1
ATOM 674 N N . HIS A 1 83 ? -9.729 1.625 -5.073 1.00 94.81 83 HIS A N 1
ATOM 675 C CA . HIS A 1 83 ? -8.511 1.929 -5.810 1.00 94.81 83 HIS A CA 1
ATOM 676 C C . HIS A 1 83 ? -8.250 3.427 -5.664 1.00 94.81 83 HIS A C 1
ATOM 678 O O . HIS A 1 83 ? -9.003 4.255 -6.175 1.00 94.81 83 HIS A O 1
ATOM 684 N N . LEU A 1 84 ? -7.224 3.777 -4.893 1.00 94.88 84 LEU A N 1
ATOM 685 C CA . LEU A 1 84 ? -6.855 5.161 -4.622 1.00 94.88 84 LEU A CA 1
ATOM 686 C C . LEU A 1 84 ? -5.537 5.464 -5.314 1.00 94.88 84 LEU A C 1
ATOM 688 O O . LEU A 1 84 ? -4.499 4.974 -4.879 1.00 94.88 84 LEU A O 1
ATOM 692 N N . GLY A 1 85 ? -5.583 6.292 -6.351 1.00 94.06 85 GLY A N 1
ATOM 693 C CA . GLY A 1 85 ? -4.389 6.883 -6.940 1.00 94.06 85 GLY A CA 1
ATOM 694 C C . GLY A 1 85 ? -4.067 8.255 -6.364 1.00 94.06 85 GLY A C 1
ATOM 695 O O . GLY A 1 85 ? -4.813 8.818 -5.552 1.00 94.06 85 GLY A O 1
ATOM 696 N N . LEU A 1 86 ? -2.945 8.824 -6.798 1.00 91.75 86 LEU A N 1
ATOM 697 C CA . LEU A 1 86 ? -2.611 10.206 -6.466 1.00 91.75 86 LEU A CA 1
ATOM 698 C C . LEU A 1 86 ? -3.723 11.161 -6.944 1.00 91.75 86 LEU A C 1
ATOM 700 O O . LEU A 1 86 ? -4.269 10.975 -8.031 1.00 91.75 86 LEU A O 1
ATOM 704 N N . PRO A 1 87 ? -4.052 12.211 -6.167 1.00 92.62 87 PRO A N 1
ATOM 705 C CA . PRO A 1 87 ? -3.443 12.620 -4.891 1.00 92.62 87 PRO A CA 1
ATOM 706 C C . PRO A 1 87 ? -4.047 11.948 -3.641 1.00 92.62 87 PRO A C 1
ATOM 708 O O . PRO A 1 87 ? -3.592 12.214 -2.528 1.00 92.62 87 PRO A O 1
ATOM 711 N N . PHE A 1 88 ? -5.071 11.106 -3.787 1.00 92.50 88 PHE A N 1
ATOM 712 C CA . PHE A 1 88 ? -5.803 10.510 -2.661 1.00 92.50 88 PHE A CA 1
ATOM 713 C C . PHE A 1 88 ? -5.022 9.411 -1.943 1.00 92.50 88 PHE A C 1
ATOM 715 O O . PHE A 1 88 ? -5.256 9.164 -0.764 1.00 92.50 88 PHE A O 1
ATOM 722 N N . SER A 1 89 ? -4.050 8.804 -2.617 1.00 93.56 89 SER A N 1
ATOM 723 C CA . SER A 1 89 ? -3.138 7.837 -2.013 1.00 93.56 89 SER A CA 1
ATOM 724 C C . SER A 1 89 ? -2.105 8.442 -1.061 1.00 93.56 89 SER A C 1
ATOM 726 O O . SER A 1 89 ? -1.363 7.714 -0.410 1.00 93.56 89 SER A O 1
ATOM 728 N N . ILE A 1 90 ? -2.024 9.771 -0.939 1.00 92.81 90 ILE A N 1
ATOM 729 C CA . ILE A 1 90 ? -1.071 10.413 -0.032 1.00 92.81 90 ILE A CA 1
ATOM 730 C C . ILE A 1 90 ? -1.435 10.113 1.423 1.00 92.81 90 ILE A C 1
ATOM 732 O O . ILE A 1 90 ? -2.362 10.702 1.965 1.00 92.81 90 ILE A O 1
ATOM 736 N N . LEU A 1 91 ? -0.627 9.268 2.079 1.00 92.06 91 LEU A N 1
ATOM 737 C CA . LEU A 1 91 ? -0.768 8.873 3.493 1.00 92.06 91 LEU A CA 1
ATOM 738 C C . LEU A 1 91 ? -0.764 10.037 4.504 1.00 92.06 91 LEU A C 1
ATOM 740 O O . LEU A 1 91 ? -1.124 9.853 5.660 1.00 92.06 91 LEU A O 1
ATOM 744 N N . GLY A 1 92 ? -0.373 11.245 4.086 1.00 89.75 92 GLY A N 1
ATOM 745 C CA . GLY A 1 92 ? -0.538 12.464 4.888 1.00 89.75 92 GLY A CA 1
ATOM 746 C C . GLY A 1 92 ? -1.986 12.973 4.971 1.00 89.75 92 GLY A C 1
ATOM 747 O O . GLY A 1 92 ? -2.260 13.901 5.731 1.00 89.75 92 GLY A O 1
ATOM 748 N N . PHE A 1 93 ? -2.899 12.395 4.191 1.00 90.75 93 PHE A N 1
ATOM 749 C CA . PHE A 1 93 ? -4.327 12.699 4.167 1.00 90.75 93 PHE A CA 1
ATOM 750 C C . PHE A 1 93 ? -5.146 11.482 4.622 1.00 90.75 93 PHE A C 1
ATOM 752 O O . PHE A 1 93 ? -4.677 10.349 4.524 1.00 90.75 93 PHE A O 1
ATOM 759 N N . PRO A 1 94 ? -6.386 11.680 5.106 1.00 92.50 94 PRO A N 1
ATOM 760 C CA . PRO A 1 94 ? -7.139 10.615 5.767 1.00 92.50 94 PRO A CA 1
ATOM 761 C C . PRO A 1 94 ? -7.753 9.587 4.806 1.00 92.50 94 PRO A C 1
ATOM 763 O O . PRO A 1 94 ? -8.434 8.678 5.261 1.00 92.50 94 PRO A O 1
ATOM 766 N N . TYR A 1 95 ? -7.570 9.715 3.490 1.00 93.62 95 TYR A N 1
ATOM 767 C CA . TYR A 1 95 ? -8.356 8.955 2.513 1.00 93.62 95 TYR A CA 1
ATOM 768 C C . TYR A 1 95 ? -8.048 7.462 2.517 1.00 93.62 95 TYR A C 1
ATOM 770 O O . TYR A 1 95 ? -8.974 6.658 2.533 1.00 93.62 95 TYR A O 1
ATOM 778 N N . VAL A 1 96 ? -6.766 7.089 2.556 1.00 95.31 96 VAL A N 1
ATOM 779 C CA . VAL A 1 96 ? -6.357 5.678 2.635 1.00 95.31 96 VAL A CA 1
ATOM 780 C C . VAL A 1 96 ? -6.850 5.060 3.943 1.00 95.31 96 VAL A C 1
ATOM 782 O O . VAL A 1 96 ? -7.434 3.983 3.936 1.00 95.31 96 VAL A O 1
ATOM 785 N N . GLU A 1 97 ? -6.688 5.770 5.061 1.00 95.25 97 GLU A N 1
ATOM 786 C CA . GLU A 1 97 ? -7.176 5.328 6.369 1.00 95.25 97 GLU A CA 1
ATOM 787 C C . GLU A 1 97 ? -8.697 5.127 6.376 1.00 95.25 97 GLU A C 1
ATOM 789 O O . GLU A 1 97 ? -9.176 4.077 6.793 1.00 95.25 97 GLU A O 1
ATOM 794 N N . GLN A 1 98 ? -9.462 6.107 5.888 1.00 94.38 98 GLN A N 1
ATOM 795 C CA . GLN A 1 98 ? -10.920 6.022 5.809 1.00 94.38 98 GLN A CA 1
ATOM 796 C C . GLN A 1 98 ? -11.359 4.862 4.918 1.00 94.38 98 GLN A C 1
ATOM 798 O O . GLN A 1 98 ? -12.208 4.080 5.332 1.00 94.38 98 GLN A O 1
ATOM 803 N N . ALA A 1 99 ? -10.759 4.712 3.737 1.00 94.12 99 ALA A N 1
ATOM 804 C CA . ALA A 1 99 ? -11.068 3.625 2.815 1.00 94.12 99 ALA A CA 1
ATOM 805 C C . ALA A 1 99 ? -10.827 2.243 3.442 1.00 94.12 99 ALA A C 1
ATOM 807 O O . ALA A 1 99 ? -11.665 1.354 3.299 1.00 94.12 99 ALA A O 1
ATOM 808 N N . ILE A 1 100 ? -9.734 2.076 4.196 1.00 94.81 100 ILE A N 1
ATOM 809 C CA . ILE A 1 100 ? -9.469 0.841 4.947 1.00 94.81 100 ILE A CA 1
ATOM 810 C C . ILE A 1 100 ? -10.554 0.605 6.006 1.00 94.81 100 ILE A C 1
ATOM 812 O O . ILE A 1 100 ? -11.100 -0.494 6.079 1.00 94.81 100 ILE A O 1
ATOM 816 N N . LYS A 1 101 ? -10.913 1.627 6.795 1.00 93.44 101 LYS A N 1
ATOM 817 C CA . LYS A 1 101 ? -11.965 1.515 7.823 1.00 93.44 101 LYS A CA 1
ATOM 818 C C . LYS A 1 101 ? -13.325 1.154 7.220 1.00 93.44 101 LYS A C 1
ATOM 820 O O . LYS A 1 101 ? -14.018 0.293 7.752 1.00 93.44 101 LYS A O 1
ATOM 825 N N . PHE A 1 102 ? -13.689 1.763 6.091 1.00 90.75 102 PHE A N 1
ATOM 826 C CA . PHE A 1 102 ? -14.910 1.420 5.359 1.00 90.75 102 PHE A CA 1
ATOM 827 C C . PHE A 1 102 ? -14.876 -0.027 4.862 1.00 90.75 102 PHE A C 1
ATOM 829 O O . PHE A 1 102 ? -15.792 -0.788 5.163 1.00 90.75 102 PHE A O 1
ATOM 836 N N . ALA A 1 103 ? -13.800 -0.437 4.181 1.00 90.44 103 ALA A N 1
ATOM 837 C CA . ALA A 1 103 ? -13.650 -1.807 3.685 1.00 90.44 103 ALA A CA 1
ATOM 838 C C . ALA A 1 103 ? -13.686 -2.856 4.813 1.00 90.44 103 ALA A C 1
ATOM 840 O O . ALA A 1 103 ? -14.198 -3.956 4.618 1.00 90.44 103 ALA A O 1
ATOM 841 N N . TYR A 1 104 ? -13.192 -2.510 6.005 1.00 90.00 104 TYR A N 1
ATOM 842 C CA . TYR A 1 104 ? -13.240 -3.372 7.186 1.00 90.00 104 TYR A CA 1
ATOM 843 C C . TYR A 1 104 ? -14.674 -3.607 7.702 1.00 90.00 104 TYR A C 1
ATOM 845 O O . TYR A 1 104 ? -15.004 -4.718 8.129 1.00 90.00 104 TYR A O 1
ATOM 853 N N . HIS A 1 105 ? -15.531 -2.578 7.646 1.00 81.81 105 HIS A N 1
ATOM 854 C CA . HIS A 1 105 ? -16.912 -2.616 8.145 1.00 81.81 105 HIS A CA 1
ATOM 855 C C . HIS A 1 105 ? -17.956 -3.088 7.120 1.00 81.81 105 HIS A C 1
ATOM 857 O O . HIS A 1 105 ? -18.949 -3.693 7.527 1.00 81.81 105 HIS A O 1
ATOM 863 N N . GLU A 1 106 ? -17.738 -2.872 5.818 1.00 66.94 106 GLU A N 1
ATOM 864 C CA . GLU A 1 106 ? -18.638 -3.308 4.726 1.00 66.94 106 GLU A CA 1
ATOM 865 C C . GLU A 1 106 ? -18.891 -4.830 4.707 1.00 66.94 106 GLU A C 1
ATOM 867 O O . GLU A 1 106 ? -19.846 -5.304 4.093 1.00 66.94 106 GLU A O 1
ATOM 872 N N . GLU A 1 107 ? -18.103 -5.617 5.444 1.00 58.50 107 GLU A N 1
ATOM 873 C CA . GLU A 1 107 ? -18.397 -7.031 5.690 1.00 58.50 107 GLU A CA 1
ATOM 874 C C . GLU A 1 107 ? -19.787 -7.272 6.303 1.00 58.50 107 GLU A C 1
ATOM 876 O O . GLU A 1 107 ? -20.407 -8.305 6.035 1.00 58.50 107 GLU A O 1
ATOM 881 N N . ASN A 1 108 ? -20.312 -6.340 7.101 1.00 50.19 108 ASN A N 1
ATOM 882 C CA . ASN A 1 108 ? -21.542 -6.594 7.849 1.00 50.19 108 ASN A CA 1
ATOM 883 C C . ASN A 1 108 ? -22.821 -6.565 6.990 1.00 50.19 108 ASN A C 1
ATOM 885 O O . ASN A 1 108 ? -23.902 -6.875 7.495 1.00 50.19 108 ASN A O 1
ATOM 889 N N . HIS A 1 109 ? -22.726 -6.244 5.695 1.00 49.25 109 HIS A N 1
ATOM 890 C CA . HIS A 1 109 ? -23.876 -6.178 4.799 1.00 49.25 109 HIS A CA 1
ATOM 891 C C . HIS A 1 109 ? -23.672 -7.044 3.544 1.00 49.25 109 HIS A C 1
ATOM 893 O O . HIS A 1 109 ? -23.249 -6.576 2.491 1.00 49.25 109 HIS A O 1
ATOM 899 N N . ARG A 1 110 ? -24.090 -8.321 3.609 1.00 48.72 110 ARG A N 1
ATOM 900 C CA . ARG A 1 110 ? -24.407 -9.151 2.419 1.00 48.72 110 ARG A CA 1
ATOM 901 C C . ARG A 1 110 ? -25.679 -8.646 1.706 1.00 48.72 110 ARG A C 1
ATOM 903 O O . ARG A 1 110 ? -26.624 -9.402 1.499 1.00 48.72 110 ARG A O 1
ATOM 910 N N . GLY A 1 111 ? -25.734 -7.359 1.375 1.00 52.09 111 GLY A N 1
ATOM 911 C CA . GLY A 1 111 ? -26.796 -6.739 0.579 1.00 52.09 111 GLY A CA 1
ATOM 912 C C . GLY A 1 111 ? -26.297 -6.340 -0.815 1.00 52.09 111 GLY A C 1
ATOM 913 O O . GLY A 1 111 ? -25.087 -6.341 -1.059 1.00 52.09 111 GLY A O 1
ATOM 914 N N . PRO A 1 112 ? -27.196 -5.999 -1.757 1.00 51.88 112 PRO A N 1
ATOM 915 C CA . PRO A 1 112 ? -26.794 -5.487 -3.060 1.00 51.88 112 PRO A CA 1
ATOM 916 C C . PRO A 1 112 ? -26.075 -4.144 -2.879 1.00 51.88 112 PRO A C 1
ATOM 918 O O . PRO A 1 112 ? -26.689 -3.146 -2.523 1.00 51.88 112 PRO A O 1
ATOM 921 N N . ARG A 1 113 ? -24.755 -4.181 -3.095 1.00 56.00 113 ARG A N 1
ATOM 922 C CA . ARG A 1 113 ? -23.813 -3.078 -3.344 1.00 56.00 113 ARG A CA 1
ATOM 923 C C . ARG A 1 113 ? -24.314 -1.695 -2.898 1.00 56.00 113 ARG A C 1
ATOM 925 O O . ARG A 1 113 ? -24.760 -0.905 -3.729 1.00 56.00 113 ARG A O 1
ATOM 932 N N . ALA A 1 114 ? -24.128 -1.352 -1.622 1.00 53.59 114 ALA A N 1
ATOM 933 C CA . ALA A 1 114 ? -23.882 0.051 -1.316 1.00 53.59 114 ALA A CA 1
ATOM 934 C C . ALA A 1 114 ? -22.581 0.410 -2.047 1.00 53.59 114 ALA A C 1
ATOM 936 O O . ALA A 1 114 ? -21.556 -0.252 -1.878 1.00 53.59 114 ALA A O 1
ATOM 937 N N . ALA A 1 115 ? -22.635 1.358 -2.981 1.00 55.38 115 ALA A N 1
ATOM 938 C CA . ALA A 1 115 ? -21.412 1.841 -3.596 1.00 55.38 115 ALA A CA 1
ATOM 939 C C . ALA A 1 115 ? -20.556 2.431 -2.474 1.00 55.38 115 ALA A C 1
ATOM 941 O O . ALA A 1 115 ? -21.033 3.307 -1.750 1.00 55.38 115 ALA A O 1
ATOM 942 N N . ALA A 1 116 ? -19.323 1.938 -2.330 1.00 58.34 116 ALA A N 1
ATOM 943 C CA . ALA A 1 116 ? -18.338 2.558 -1.461 1.00 58.34 116 ALA A CA 1
ATOM 944 C C . ALA A 1 116 ? -18.381 4.078 -1.707 1.00 58.34 116 ALA A C 1
ATOM 946 O O . ALA A 1 116 ? -18.405 4.482 -2.879 1.00 58.34 116 ALA A O 1
ATOM 947 N N . PRO A 1 117 ? -18.472 4.918 -0.656 1.00 62.88 117 PRO A N 1
ATOM 948 C CA . PRO A 1 117 ? -18.590 6.355 -0.841 1.00 62.88 117 PRO A CA 1
ATOM 949 C C . PRO A 1 117 ? -17.463 6.822 -1.765 1.00 62.88 117 PRO A C 1
ATOM 951 O O . PRO A 1 117 ? -16.318 6.387 -1.576 1.00 62.88 117 PRO A O 1
ATOM 954 N N . PRO A 1 118 ? -17.772 7.644 -2.787 1.00 60.56 118 PRO A N 1
ATOM 955 C CA . PRO A 1 118 ? -16.761 8.061 -3.736 1.00 60.56 118 PRO A CA 1
ATOM 956 C C . PRO A 1 118 ? -15.623 8.735 -2.968 1.00 60.56 118 PRO A C 1
ATOM 958 O O . PRO A 1 118 ? -15.890 9.469 -2.005 1.00 60.56 118 PRO A O 1
ATOM 961 N N . PRO A 1 119 ? -14.358 8.510 -3.370 1.00 62.84 119 PRO A N 1
ATOM 962 C CA . PRO A 1 119 ? -13.274 9.307 -2.832 1.00 62.84 119 PRO A CA 1
ATOM 963 C C . PRO A 1 119 ? -13.636 10.788 -3.023 1.00 62.84 119 PRO A C 1
ATOM 965 O O . PRO A 1 119 ? -14.291 11.143 -4.011 1.00 62.84 119 PRO A O 1
ATOM 968 N N . PRO A 1 120 ? -13.279 11.657 -2.069 1.00 63.97 120 PRO A N 1
ATOM 969 C CA . PRO A 1 120 ? -13.676 13.053 -2.123 1.00 63.97 120 PRO A CA 1
ATOM 970 C C . PRO A 1 120 ? -13.261 13.659 -3.458 1.00 63.97 120 PRO A C 1
ATOM 972 O O . PRO A 1 120 ? -12.137 13.489 -3.907 1.00 63.97 120 PRO A O 1
ATOM 975 N N . SER A 1 121 ? -14.170 14.391 -4.094 1.00 62.62 121 SER A N 1
ATOM 976 C CA . SER A 1 121 ? -13.978 14.907 -5.454 1.00 62.62 121 SER A CA 1
ATOM 977 C C . SER A 1 121 ? -12.853 15.939 -5.579 1.00 62.62 121 SER A C 1
ATOM 979 O O . SER A 1 121 ? -12.449 16.275 -6.691 1.00 62.62 121 SER A O 1
ATOM 981 N N . ARG A 1 122 ? -12.329 16.449 -4.456 1.00 61.75 122 ARG A N 1
ATOM 982 C CA . ARG A 1 122 ? -11.264 17.448 -4.435 1.00 61.75 122 ARG A CA 1
ATOM 983 C C . ARG A 1 122 ? -10.134 17.026 -3.493 1.00 61.75 122 ARG A C 1
ATOM 985 O O . ARG A 1 122 ? -10.411 16.744 -2.325 1.00 61.75 122 ARG A O 1
ATOM 992 N N . PRO A 1 123 ? -8.868 17.039 -3.952 1.00 58.78 123 PRO A N 1
ATOM 993 C CA . PRO A 1 123 ? -7.742 16.942 -3.041 1.00 58.78 123 PRO A CA 1
ATOM 994 C C . PRO A 1 123 ? -7.775 18.076 -2.013 1.00 58.78 123 PRO A C 1
ATOM 996 O O . PRO A 1 123 ? -8.247 19.180 -2.312 1.00 58.78 123 PRO A O 1
ATOM 999 N N . PRO A 1 124 ? -7.237 17.841 -0.813 1.00 59.44 124 PRO A N 1
ATOM 1000 C CA . PRO A 1 124 ? -7.105 18.885 0.178 1.00 59.44 124 PRO A CA 1
ATOM 1001 C C . PRO A 1 124 ? -6.130 19.939 -0.370 1.00 59.44 124 PRO A C 1
ATOM 1003 O O . PRO A 1 124 ? -5.183 19.593 -1.087 1.00 59.44 124 PRO A O 1
ATOM 1006 N N . PRO A 1 125 ? -6.355 21.231 -0.081 1.00 60.59 125 PRO A N 1
ATOM 1007 C CA . PRO A 1 125 ? -5.443 22.277 -0.516 1.00 60.59 125 PRO A CA 1
ATOM 1008 C C . PRO A 1 125 ? -4.037 21.962 -0.000 1.00 60.59 125 PRO A C 1
ATOM 1010 O O . PRO A 1 125 ? -3.877 21.511 1.138 1.00 60.59 125 PRO A O 1
ATOM 1013 N N . ALA A 1 126 ? -3.017 22.189 -0.833 1.00 57.06 126 ALA A N 1
ATOM 1014 C CA . ALA A 1 126 ? -1.631 22.054 -0.405 1.00 57.06 126 ALA A CA 1
ATOM 1015 C C . ALA A 1 126 ? -1.449 22.880 0.877 1.00 57.06 126 ALA A C 1
ATOM 1017 O O . ALA A 1 126 ? -1.668 24.093 0.864 1.00 57.06 126 ALA A O 1
ATOM 1018 N N . ARG A 1 127 ? -1.110 22.234 2.004 1.00 56.88 127 ARG A N 1
ATOM 1019 C CA . ARG A 1 127 ? -0.768 22.973 3.225 1.00 56.88 127 ARG A CA 1
ATOM 1020 C C . ARG A 1 127 ? 0.439 23.834 2.871 1.00 56.88 127 ARG A C 1
ATOM 1022 O O . ARG A 1 127 ? 1.514 23.296 2.617 1.00 56.88 127 ARG A O 1
ATOM 1029 N N . ALA A 1 128 ? 0.250 25.152 2.823 1.00 41.19 128 ALA A N 1
ATOM 1030 C CA . ALA A 1 128 ? 1.367 26.078 2.748 1.00 41.19 128 ALA A CA 1
ATOM 1031 C C . ALA A 1 128 ? 2.316 25.757 3.916 1.00 41.19 128 ALA A C 1
ATOM 1033 O O . ALA A 1 128 ? 1.829 25.484 5.023 1.00 41.19 128 ALA A O 1
ATOM 1034 N N . PRO A 1 129 ? 3.641 25.734 3.699 1.00 47.78 129 PRO A N 1
ATOM 1035 C CA . PRO A 1 129 ? 4.574 25.534 4.794 1.00 47.78 129 PRO A CA 1
ATOM 1036 C C . PRO A 1 129 ? 4.294 26.604 5.848 1.00 47.78 129 PRO A C 1
ATOM 1038 O O . PRO A 1 129 ? 4.212 27.792 5.532 1.00 47.78 129 PRO A O 1
ATOM 1041 N N . ALA A 1 130 ? 4.088 26.173 7.094 1.00 53.22 130 ALA A N 1
ATOM 1042 C CA . ALA A 1 130 ? 3.953 27.091 8.210 1.00 53.22 130 ALA A CA 1
ATOM 1043 C C . ALA A 1 130 ? 5.234 27.927 8.255 1.00 53.22 130 ALA A C 1
ATOM 1045 O O . ALA A 1 130 ? 6.309 27.394 8.531 1.00 53.22 130 ALA A O 1
ATOM 1046 N N . LEU A 1 131 ? 5.130 29.214 7.919 1.00 52.53 131 LEU A N 1
ATOM 1047 C CA . LEU A 1 131 ? 6.241 30.142 8.033 1.00 52.53 131 LEU A CA 1
ATOM 1048 C C . LEU A 1 131 ? 6.628 30.152 9.514 1.00 52.53 131 LEU A C 1
ATOM 1050 O O . LEU A 1 131 ? 5.880 30.659 10.353 1.00 52.53 131 LEU A O 1
ATOM 1054 N N . ALA A 1 132 ? 7.751 29.519 9.850 1.00 52.72 132 ALA A N 1
ATOM 1055 C CA . ALA A 1 132 ? 8.297 29.578 11.191 1.00 52.72 132 ALA A CA 1
ATOM 1056 C C . ALA A 1 132 ? 8.484 31.062 11.523 1.00 52.72 132 ALA A C 1
ATOM 1058 O O . ALA A 1 132 ? 9.291 31.747 10.895 1.00 52.72 132 ALA A O 1
ATOM 1059 N N . ARG A 1 133 ? 7.695 31.584 12.470 1.00 53.62 133 ARG A N 1
ATOM 1060 C CA . ARG A 1 133 ? 7.915 32.922 13.021 1.00 53.62 133 ARG A CA 1
ATOM 1061 C C . ARG A 1 133 ? 9.308 32.913 13.637 1.00 53.62 133 ARG A C 1
ATOM 1063 O O . ARG A 1 133 ? 9.496 32.375 14.726 1.00 53.62 133 ARG A O 1
ATOM 1070 N N . ALA A 1 134 ? 10.277 33.491 12.935 1.00 51.84 134 ALA A N 1
ATOM 1071 C CA . ALA A 1 134 ? 11.578 33.789 13.501 1.00 51.84 134 ALA A CA 1
ATOM 1072 C C . ALA A 1 134 ? 11.352 34.717 14.7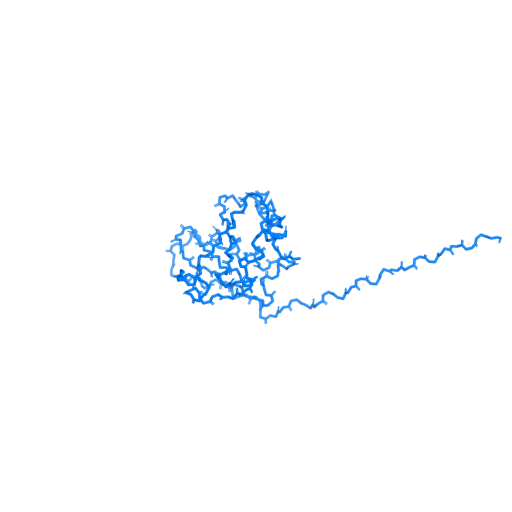02 1.00 51.84 134 ALA A C 1
ATOM 1074 O O . ALA A 1 134 ? 10.946 35.871 14.553 1.00 51.84 134 ALA A O 1
ATOM 1075 N N . ARG A 1 135 ? 11.549 34.193 15.914 1.00 56.66 135 ARG A N 1
ATOM 1076 C CA . ARG A 1 135 ? 11.696 35.024 17.107 1.00 56.66 135 ARG A CA 1
ATOM 1077 C C . ARG A 1 135 ? 13.024 35.758 16.957 1.00 56.66 135 ARG A C 1
ATOM 1079 O O . ARG A 1 135 ? 14.077 35.130 17.016 1.00 56.66 135 ARG A O 1
ATOM 1086 N N . ALA A 1 136 ? 12.963 37.067 16.731 1.00 57.41 136 ALA A N 1
ATOM 1087 C CA . ALA A 1 136 ? 14.134 37.925 16.826 1.00 57.41 136 ALA A CA 1
ATOM 1088 C C . ALA A 1 136 ? 14.720 37.823 18.249 1.00 57.41 136 ALA A C 1
ATOM 1090 O O . ALA A 1 136 ? 13.946 37.811 19.215 1.00 57.41 136 ALA A O 1
ATOM 1091 N N . PRO A 1 137 ? 16.049 37.728 18.413 1.00 57.66 137 PRO A N 1
ATOM 1092 C CA . PRO A 1 137 ? 16.656 37.795 19.730 1.00 57.66 137 PRO A CA 1
ATOM 1093 C C . PRO A 1 137 ? 16.497 39.218 20.270 1.00 57.66 137 PRO A C 1
ATOM 1095 O O . PRO A 1 137 ? 16.791 40.196 19.582 1.00 57.66 137 PRO A O 1
ATOM 1098 N N . ALA A 1 138 ? 16.012 39.331 21.505 1.00 60.00 138 ALA A N 1
ATOM 1099 C CA . ALA A 1 138 ? 16.047 40.584 22.239 1.00 60.00 138 ALA A CA 1
ATOM 1100 C C . ALA A 1 138 ? 17.519 40.965 22.453 1.00 60.00 138 ALA A C 1
ATOM 1102 O O . ALA A 1 138 ? 1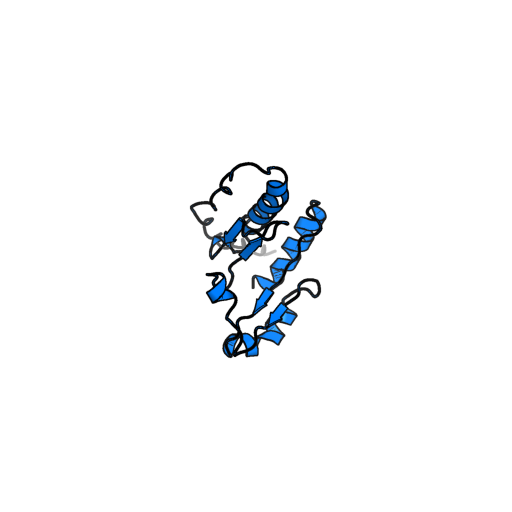8.257 40.230 23.110 1.00 60.00 138 ALA A O 1
ATOM 1103 N N . LEU A 1 139 ? 17.954 42.089 21.875 1.00 60.38 139 LEU A N 1
ATOM 1104 C CA . LEU A 1 139 ? 19.217 42.702 22.265 1.00 60.38 139 LEU A CA 1
ATOM 1105 C C . LEU A 1 139 ? 19.069 43.191 23.706 1.00 60.38 139 LEU A C 1
ATOM 1107 O O . LEU A 1 139 ? 18.292 44.099 23.985 1.00 60.38 139 LEU A O 1
ATOM 1111 N N . ALA A 1 140 ? 19.823 42.572 24.607 1.00 51.53 140 ALA A N 1
ATOM 1112 C CA . ALA A 1 140 ? 20.102 43.134 25.913 1.00 51.53 140 ALA A CA 1
ATOM 1113 C C . ALA A 1 140 ? 21.136 44.252 25.751 1.00 51.53 140 ALA A C 1
ATOM 1115 O O . ALA A 1 140 ? 22.230 43.997 25.236 1.00 51.53 140 ALA A O 1
ATOM 1116 N N . ARG A 1 141 ? 20.793 45.459 26.203 1.00 51.69 141 ARG A N 1
ATOM 1117 C CA . ARG A 1 141 ? 21.720 46.412 26.815 1.00 51.69 141 ARG A CA 1
ATOM 1118 C C . ARG A 1 141 ? 20.968 47.518 27.534 1.00 51.69 141 ARG A C 1
ATOM 1120 O O . ARG A 1 141 ? 20.058 48.095 26.905 1.00 51.69 141 ARG A O 1
#

Organism: NCBI:txid89673

Secondary structure (DSSP, 8-state):
-HHHHHHHHHHHHHHTT--S----EEE-SSHHHHTTHHHHHTTS-TTS-EEEPPTTS--HHHHTT--TT-EEEE-TTS-EEEEE-TTTT-TTSTHHHHHHHHHHHGGG--SS----PPPPSSPPPP---------PPP---

Foldseek 3Di:
DVQLCVVVLVVVCVVVVVPPDAAEAEFWQDPVRVVCQVVSVVRHDPSYYYHYDHNPDDTPCVVVVHDPLWDQAAAPVRDGQDIDDPPQSRSVDCNVVVSNVQSDPCVVDPDPDPRDPDRPPDDDPDPDPDPPPPDDDDDDD

Sequence (141 aa):
MQASSLEDLRVKLEKEGFANISYVVVNHQGPPSRSKYVQLKKKVSEHIPVYQQEENQTDVWTLLHGSKDDFLIYDRCGRLVYHLGLPFSILGFPYVEQAIKFAYHEENHRGPRAAAPPPPSRPPPARAPALARARAPALAR